Protein AF-A0A3Q3BZE3-F1 (afdb_monomer_lite)

Secondary structure (DSSP, 8-state):
---SHHHHHHHHTSS---HHHHHHHHHGGG---HHHHHHHHHHHHHHHHHHH-TTTGGG-SS--------S---S---SEEEEEEE-SSEEEEEEEEGGGTEEEEEEEE--HHHHTS-HHHHHHHHHHHHHHHHHHTT-PSP-EEPP---TTS--

InterPro domains:
  IPR001312 Hexokinase [PS51748] (17-155)
  IPR001312 Hexokinase [PTHR19443] (17-140)
  IPR022672 Hexokinase, N-terminal [PF00349] (23-140)
  IPR043129 ATPase, nucleotide binding domain [SSF53067] (18-146)

Structure (mmCIF, N/CA/C/O backbone):
data_AF-A0A3Q3BZE3-F1
#
_entry.id   AF-A0A3Q3BZE3-F1
#
loop_
_atom_site.group_PDB
_atom_site.id
_atom_site.type_symbol
_atom_site.label_atom_id
_atom_site.label_alt_id
_atom_site.label_comp_id
_atom_site.label_asym_id
_atom_site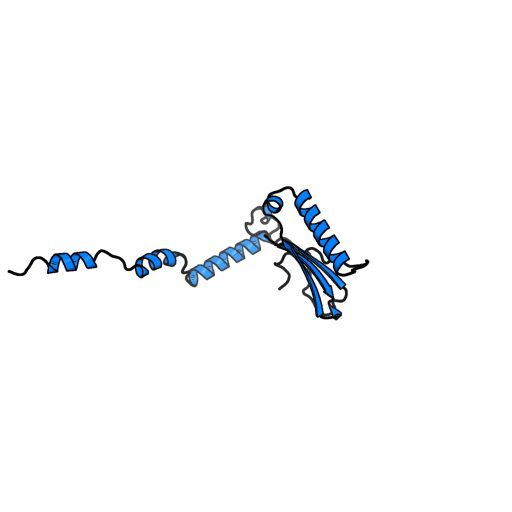.label_entity_id
_atom_site.label_seq_id
_atom_site.pdbx_PDB_ins_code
_atom_site.Cartn_x
_atom_site.Cartn_y
_atom_site.Cartn_z
_atom_site.occupancy
_atom_site.B_iso_or_equiv
_atom_site.auth_seq_id
_atom_site.auth_comp_id
_atom_site.auth_asym_id
_atom_site.auth_atom_id
_atom_site.pdbx_PDB_model_num
ATOM 1 N N . GLY A 1 1 ? -38.712 57.102 36.723 1.00 43.59 1 GLY A N 1
ATOM 2 C CA . GLY A 1 1 ? -37.739 56.836 35.651 1.00 43.59 1 GLY A CA 1
ATOM 3 C C . GLY A 1 1 ? -36.831 55.704 36.077 1.00 43.59 1 GLY A C 1
ATOM 4 O O . GLY A 1 1 ? -36.423 55.704 37.227 1.00 43.59 1 GLY A O 1
ATOM 5 N N . GLY A 1 2 ? -36.532 54.766 35.173 1.00 52.00 2 GLY A N 1
ATOM 6 C CA . GLY A 1 2 ? -35.261 54.037 35.237 1.00 52.00 2 GLY A CA 1
ATOM 7 C C . GLY A 1 2 ? -35.247 52.527 35.484 1.00 52.00 2 GLY A C 1
ATOM 8 O O . GLY A 1 2 ? -34.184 52.057 35.846 1.00 52.00 2 GLY A O 1
ATOM 9 N N . LEU A 1 3 ? -36.317 51.740 35.296 1.00 52.69 3 LEU A N 1
ATOM 10 C CA . LEU A 1 3 ? -36.211 50.266 35.386 1.00 52.69 3 LEU A CA 1
ATOM 11 C C . LEU A 1 3 ? -37.168 49.534 34.416 1.00 52.69 3 LEU A C 1
ATOM 13 O O . LEU A 1 3 ? -38.226 49.072 34.831 1.00 52.69 3 LEU A O 1
ATOM 17 N N . PRO A 1 4 ? -36.839 49.447 33.111 1.00 53.69 4 PRO A N 1
ATOM 18 C CA . PRO A 1 4 ? -37.131 48.198 32.387 1.00 53.69 4 PRO A CA 1
ATOM 19 C C . PRO A 1 4 ? -36.027 47.739 31.413 1.00 53.69 4 PRO A C 1
ATOM 21 O O . PRO A 1 4 ? -36.125 46.659 30.841 1.00 53.69 4 PRO A O 1
ATOM 24 N N . LEU A 1 5 ? -34.956 48.516 31.215 1.00 52.25 5 LEU A N 1
ATOM 25 C CA . LEU A 1 5 ? -33.934 48.201 30.202 1.00 52.25 5 LEU A CA 1
ATOM 26 C C . LEU A 1 5 ? -32.880 47.185 30.682 1.00 52.25 5 LEU A C 1
ATOM 28 O O . LEU A 1 5 ? -32.358 46.417 29.876 1.00 52.25 5 LEU A O 1
ATOM 32 N N . LEU A 1 6 ? -32.608 47.114 31.991 1.00 48.62 6 LEU A N 1
ATOM 33 C CA . LEU A 1 6 ? -31.611 46.189 32.554 1.00 48.62 6 LEU A CA 1
ATOM 34 C C . LEU A 1 6 ? -32.090 44.725 32.604 1.00 48.62 6 LEU A C 1
ATOM 36 O O . LEU A 1 6 ? -31.270 43.816 32.468 1.00 48.62 6 LEU A O 1
ATOM 40 N N . SER A 1 7 ? -33.398 44.465 32.727 1.00 50.66 7 SER A N 1
ATOM 41 C CA . SER A 1 7 ? -33.928 43.090 32.701 1.00 50.66 7 SER A CA 1
ATOM 42 C C . SER A 1 7 ? -33.905 42.488 31.290 1.00 50.66 7 SER A C 1
ATOM 44 O O . SER A 1 7 ? -33.588 41.310 31.131 1.00 50.66 7 SER A O 1
ATOM 46 N N . ILE A 1 8 ? -34.140 43.305 30.256 1.00 52.84 8 ILE A N 1
ATOM 47 C CA . ILE A 1 8 ? -34.085 42.887 28.846 1.00 52.84 8 ILE A CA 1
ATOM 48 C C . ILE A 1 8 ? -32.637 42.596 28.416 1.00 52.84 8 ILE A C 1
ATOM 50 O O . ILE A 1 8 ? -32.386 41.620 27.706 1.00 52.84 8 ILE A O 1
ATOM 54 N N . LEU A 1 9 ? -31.664 43.387 28.887 1.00 47.59 9 LEU A N 1
ATOM 55 C CA . LEU A 1 9 ? -30.243 43.163 28.590 1.00 47.59 9 LEU A CA 1
ATOM 56 C C . LEU A 1 9 ? -29.700 41.894 29.278 1.00 47.59 9 LEU A C 1
ATOM 58 O O . LEU A 1 9 ? -28.924 41.150 28.681 1.00 47.59 9 LEU A O 1
ATOM 62 N N . SER A 1 10 ? -30.170 41.594 30.496 1.00 46.06 10 SER A N 1
ATOM 63 C CA . SER A 1 10 ? -29.804 40.369 31.224 1.00 46.06 10 SER A CA 1
ATOM 64 C C . SER A 1 10 ? -30.431 39.094 30.635 1.00 46.06 10 SER A C 1
ATOM 66 O O . SER A 1 10 ? -29.881 38.008 30.821 1.00 46.06 10 SER A O 1
ATOM 68 N N . LEU A 1 11 ? -31.550 39.200 29.904 1.00 46.75 11 LEU A N 1
ATOM 69 C CA . LEU A 1 11 ? -32.125 38.076 29.151 1.00 46.75 11 LEU A CA 1
ATOM 70 C C . LEU A 1 11 ? -31.442 37.856 27.792 1.00 46.75 11 LEU A C 1
ATOM 72 O O . LEU A 1 11 ? -31.333 36.713 27.353 1.00 46.75 11 LEU A O 1
ATOM 76 N N . ARG A 1 12 ? -30.937 38.911 27.136 1.00 47.12 12 ARG A N 1
ATOM 77 C CA . ARG A 1 12 ? -30.260 38.793 25.828 1.00 47.12 12 ARG A CA 1
ATOM 78 C C . ARG A 1 12 ? -28.893 38.109 25.884 1.00 47.12 12 ARG A C 1
ATOM 80 O O . ARG A 1 12 ? -28.491 37.519 24.890 1.00 47.12 12 ARG A O 1
ATOM 87 N N . LEU A 1 13 ? -28.211 38.131 27.030 1.00 49.59 13 LEU A N 1
ATOM 88 C CA . LEU A 1 13 ? -26.906 37.474 27.212 1.00 49.59 13 LEU A CA 1
ATOM 89 C C . LEU A 1 13 ? -27.001 36.028 27.730 1.00 49.59 13 LEU A C 1
ATOM 91 O O . LEU A 1 13 ? -25.990 35.336 27.783 1.00 49.59 13 LEU A O 1
ATOM 95 N N . ARG A 1 14 ? -28.197 35.545 28.101 1.00 50.97 14 ARG A N 1
ATOM 96 C CA . ARG A 1 14 ? -28.408 34.161 28.578 1.00 50.97 14 ARG A CA 1
ATOM 97 C C . ARG A 1 14 ? -28.757 33.164 27.469 1.00 50.97 14 ARG A C 1
ATOM 99 O O . ARG A 1 14 ? -28.878 31.979 27.751 1.00 50.97 14 ARG A O 1
ATOM 106 N N . GLY A 1 15 ? -28.940 33.636 26.234 1.00 55.34 15 GLY A N 1
ATOM 107 C CA . GLY A 1 15 ? -29.443 32.826 25.117 1.00 55.34 15 GLY A CA 1
ATOM 108 C C . GLY A 1 15 ? -28.444 32.517 24.002 1.00 55.34 15 GLY A C 1
ATOM 109 O O . GLY A 1 15 ? -28.764 31.718 23.129 1.00 55.34 15 GLY A O 1
ATOM 110 N N . THR A 1 16 ? -27.251 33.114 23.995 1.00 56.91 16 THR A N 1
ATOM 111 C CA . THR A 1 16 ? -26.252 32.853 22.951 1.00 56.91 16 THR A CA 1
ATOM 112 C C . THR A 1 16 ? -25.138 31.999 23.531 1.00 56.91 16 THR A C 1
ATOM 114 O O . THR A 1 16 ? -24.247 32.511 24.208 1.00 56.91 16 THR A O 1
ATOM 117 N N . THR A 1 17 ? -25.198 30.690 23.279 1.00 62.06 17 THR A N 1
ATOM 118 C CA . THR A 1 17 ? -24.019 29.824 23.397 1.00 62.06 17 THR A CA 1
ATOM 119 C C . THR A 1 17 ? -22.885 30.483 22.624 1.00 62.06 17 THR A C 1
ATOM 121 O O . THR A 1 17 ? -23.070 30.911 21.482 1.00 62.06 17 THR A O 1
ATOM 124 N N . SER A 1 18 ? -21.724 30.649 23.261 1.00 76.44 18 SER A N 1
ATOM 125 C CA . SER A 1 18 ? -20.588 31.228 22.549 1.00 76.44 18 SER A CA 1
ATOM 126 C C . SER A 1 18 ? -20.252 30.321 21.355 1.00 76.44 18 SER A C 1
ATOM 128 O O . SER A 1 18 ? -20.421 29.101 21.460 1.00 76.44 18 SER A O 1
ATOM 130 N N . PRO A 1 19 ? -19.770 30.859 20.220 1.00 74.06 19 PRO A N 1
ATOM 131 C CA . PRO A 1 19 ? -19.380 30.035 19.073 1.00 74.06 19 PRO A CA 1
ATOM 132 C C . PRO A 1 19 ? -18.449 28.878 19.469 1.00 74.06 19 PRO A C 1
ATOM 134 O O . PRO A 1 19 ? -18.577 27.767 18.968 1.00 74.06 19 PRO A O 1
ATOM 137 N N . HIS A 1 20 ? -17.590 29.113 20.463 1.00 78.00 20 HIS A N 1
ATOM 138 C CA . HIS A 1 20 ? -16.717 28.108 21.058 1.00 78.00 20 HIS A CA 1
ATOM 139 C C . HIS A 1 20 ? -17.481 26.969 21.760 1.00 78.00 20 HIS A C 1
ATOM 141 O O . HIS A 1 20 ? -17.158 25.802 21.568 1.00 78.00 20 HIS A O 1
ATOM 147 N N . GLN A 1 21 ? -18.515 27.272 22.552 1.00 78.38 21 GLN A N 1
ATOM 148 C CA . GLN A 1 21 ? -19.348 26.251 23.209 1.00 78.38 21 GLN A CA 1
ATOM 149 C C . GLN A 1 21 ? -20.180 25.444 22.205 1.00 78.38 21 GLN A C 1
ATOM 151 O O . GLN A 1 21 ? -20.414 24.253 22.410 1.00 78.38 21 GLN A O 1
ATOM 156 N N . ALA A 1 22 ? -20.626 26.082 21.120 1.00 86.50 22 ALA A N 1
ATOM 157 C CA . ALA A 1 22 ? -21.348 25.401 20.053 1.00 86.50 22 ALA A CA 1
ATOM 158 C C . ALA A 1 22 ? -20.447 24.399 19.314 1.00 86.50 22 ALA A C 1
ATOM 160 O O . ALA A 1 22 ? -20.872 23.269 19.086 1.00 86.50 22 ALA A O 1
ATOM 161 N N . VAL A 1 23 ? -19.206 24.782 18.993 1.00 92.44 23 VAL A N 1
ATOM 162 C CA . VAL A 1 23 ? -18.218 23.899 18.349 1.00 92.44 23 VAL A CA 1
ATOM 163 C C . VAL A 1 23 ? -17.805 22.752 19.271 1.00 92.44 23 VAL A C 1
ATOM 165 O O . VAL A 1 23 ? -17.793 21.607 18.829 1.00 92.44 23 VAL A O 1
ATOM 168 N N . GLU A 1 24 ? -17.556 23.024 20.556 1.00 90.88 24 GLU A N 1
ATOM 169 C CA . GLU A 1 24 ? -17.154 21.998 21.528 1.00 90.88 24 GLU A CA 1
ATOM 170 C C . GLU A 1 24 ? -18.156 20.839 21.570 1.00 90.88 24 GLU A C 1
ATOM 172 O O . GLU A 1 24 ? -17.771 19.676 21.509 1.00 90.88 24 GLU A O 1
ATOM 177 N N . LYS A 1 25 ? -19.461 21.137 21.550 1.00 92.06 25 LYS A N 1
ATOM 178 C CA . LYS A 1 25 ? -20.513 20.112 21.512 1.00 92.06 25 LYS A CA 1
ATOM 179 C C . LYS A 1 25 ? -20.385 19.158 20.315 1.00 92.06 25 LYS A C 1
ATOM 181 O O . LYS A 1 25 ? -20.711 17.981 20.454 1.00 92.06 25 LYS A O 1
ATOM 186 N N . TYR A 1 26 ? -19.939 19.646 19.157 1.00 94.31 26 TYR A N 1
ATOM 187 C CA . TYR A 1 26 ? -19.724 18.814 17.969 1.00 94.31 26 TYR A CA 1
ATOM 188 C C . TYR A 1 26 ? -18.404 18.041 18.013 1.00 94.31 26 TYR A C 1
ATOM 190 O O . TYR A 1 26 ? -18.317 16.979 17.402 1.00 94.31 26 TYR A O 1
ATOM 198 N N . LEU A 1 27 ? -17.396 18.545 18.730 1.00 95.31 27 LEU A N 1
ATOM 199 C CA . LEU A 1 27 ? -16.094 17.890 18.875 1.00 95.31 27 LEU A CA 1
ATOM 200 C C . LEU A 1 27 ? -16.080 16.829 19.978 1.00 95.31 27 LEU A C 1
ATOM 202 O O . LEU A 1 27 ? -15.328 15.864 19.871 1.00 95.31 27 LEU A O 1
ATOM 206 N N . GLN A 1 28 ? -16.925 16.969 21.002 1.00 93.56 28 GLN A N 1
ATOM 207 C CA . GLN A 1 28 ? -17.005 16.042 22.135 1.00 93.56 28 GLN A CA 1
ATOM 208 C C . GLN A 1 28 ? -17.088 14.554 21.724 1.00 93.56 28 GLN A C 1
ATOM 210 O O . GLN A 1 28 ? -16.315 13.766 22.260 1.00 93.56 28 GLN A O 1
ATOM 215 N N . PRO A 1 29 ? -17.904 14.129 20.734 1.00 94.38 29 PRO A N 1
ATOM 216 C CA . PRO A 1 29 ? -17.939 12.727 20.294 1.00 94.38 29 PRO A CA 1
ATOM 217 C C . PRO A 1 29 ? -16.634 12.198 19.671 1.00 94.38 29 PRO A C 1
ATOM 219 O O . PRO A 1 29 ? -16.464 10.986 19.568 1.00 94.38 29 PRO A O 1
ATOM 222 N N . PHE A 1 30 ? -15.732 13.082 19.236 1.00 95.19 30 PHE A N 1
ATOM 223 C CA . PHE A 1 30 ? -14.425 12.727 18.673 1.00 95.19 30 PHE A CA 1
ATOM 224 C C . PHE A 1 30 ? -13.321 12.674 19.739 1.00 95.19 30 PHE A C 1
ATOM 226 O O . PHE A 1 30 ? -12.217 12.212 19.452 1.00 95.19 30 PHE A O 1
ATOM 233 N N . GLN A 1 31 ? -13.602 13.121 20.968 1.00 94.75 31 GLN A N 1
ATOM 234 C CA . GLN A 1 31 ? -12.683 12.991 22.095 1.00 94.75 31 GLN A CA 1
ATOM 235 C C . GLN A 1 31 ? -12.782 11.569 22.654 1.00 94.75 31 GLN A C 1
ATOM 237 O O . GLN A 1 31 ? -13.701 11.222 23.394 1.00 94.75 31 GLN A O 1
ATOM 242 N N . LEU A 1 32 ? -11.830 10.720 22.270 1.00 96.19 32 LEU A N 1
ATOM 243 C CA . LEU A 1 32 ? -11.773 9.337 22.733 1.00 96.19 32 LEU A CA 1
ATOM 244 C C . LEU A 1 32 ? -11.056 9.261 24.081 1.00 96.19 32 LEU A C 1
ATOM 246 O O . LEU A 1 32 ? -9.909 9.690 24.210 1.00 96.19 32 LEU A O 1
ATOM 250 N N . SER A 1 33 ? -11.719 8.673 25.076 1.00 97.19 33 SER A N 1
ATOM 251 C CA . SER A 1 33 ? -11.086 8.390 26.364 1.00 97.19 33 SER A CA 1
ATOM 252 C C . SER A 1 33 ? -10.077 7.233 26.244 1.00 97.19 33 SER A C 1
ATOM 254 O O . SER A 1 33 ? -10.214 6.389 25.346 1.00 97.19 33 SER A O 1
ATOM 256 N N . PRO A 1 34 ? -9.094 7.124 27.156 1.00 98.00 34 PRO A N 1
ATOM 257 C CA . PRO A 1 34 ? -8.177 5.985 27.197 1.00 98.00 34 PRO A CA 1
ATOM 258 C C . PRO A 1 34 ? -8.892 4.626 27.250 1.00 98.00 34 PRO A C 1
ATOM 260 O O . PRO A 1 34 ? -8.476 3.681 26.582 1.00 98.00 34 PRO A O 1
ATOM 263 N N . GLU A 1 35 ? -10.004 4.531 27.979 1.00 98.25 35 GLU A N 1
ATOM 264 C CA . GLU A 1 35 ? -10.817 3.313 28.094 1.00 98.25 35 GLU A CA 1
ATOM 265 C C . GLU A 1 35 ? -11.459 2.955 26.751 1.00 98.25 35 GLU A C 1
ATOM 267 O O . GLU A 1 35 ? -11.483 1.791 26.348 1.00 98.25 35 GLU A O 1
ATOM 272 N N . THR A 1 36 ? -11.927 3.966 26.014 1.00 97.75 36 THR A N 1
ATOM 273 C CA . THR A 1 36 ? -12.482 3.781 24.669 1.00 97.75 36 THR A CA 1
ATOM 274 C C . THR A 1 36 ? -11.410 3.275 23.704 1.00 97.75 36 THR A C 1
ATOM 276 O O . THR A 1 36 ? -11.663 2.351 22.932 1.00 97.75 36 THR A O 1
ATOM 279 N N . LEU A 1 37 ? -10.191 3.821 23.769 1.00 98.25 37 LEU A N 1
ATOM 280 C CA . LEU A 1 37 ? -9.064 3.367 22.947 1.00 98.25 37 LEU A CA 1
ATOM 281 C C . LEU A 1 37 ? -8.661 1.920 23.268 1.00 98.25 37 LEU A C 1
ATOM 283 O O . LEU A 1 37 ? -8.395 1.138 22.352 1.00 98.25 37 LEU A O 1
ATOM 287 N N . GLN A 1 38 ? -8.658 1.536 24.547 1.00 98.50 38 GLN A N 1
ATOM 288 C CA . GLN A 1 38 ? -8.400 0.155 24.964 1.00 98.50 38 GLN A CA 1
ATOM 289 C C . GLN A 1 38 ? -9.464 -0.810 24.431 1.00 98.50 38 GLN A C 1
ATOM 291 O O . GLN A 1 38 ? -9.119 -1.870 23.905 1.00 98.50 38 GLN A O 1
ATOM 296 N N . GLU A 1 39 ? -10.740 -0.431 24.496 1.00 98.38 39 GLU A N 1
ATOM 297 C CA . GLU A 1 39 ? -11.841 -1.229 23.951 1.00 98.38 39 GLU A CA 1
ATOM 298 C C . GLU A 1 39 ? -11.728 -1.385 22.426 1.00 98.38 39 GLU A C 1
ATOM 300 O O . GLU A 1 39 ? -11.881 -2.487 21.894 1.00 98.38 39 GLU A O 1
ATOM 305 N N . VAL A 1 40 ? -11.399 -0.309 21.703 1.00 98.12 40 VAL A N 1
ATOM 306 C CA . VAL A 1 40 ? -11.154 -0.361 20.252 1.00 98.12 40 VAL A CA 1
ATOM 307 C C . VAL A 1 40 ? -9.983 -1.293 19.929 1.00 98.12 40 VAL A C 1
ATOM 309 O O . VAL A 1 40 ? -10.104 -2.141 19.043 1.00 98.12 40 VAL A O 1
ATOM 312 N N . SER A 1 41 ? -8.881 -1.204 20.678 1.00 98.44 41 SER A N 1
ATOM 313 C CA . SER A 1 41 ? -7.720 -2.089 20.524 1.00 98.44 41 SER A CA 1
ATOM 314 C C . SER A 1 41 ? -8.078 -3.560 20.768 1.00 98.44 41 SER A C 1
ATOM 316 O O . SER A 1 41 ? -7.731 -4.434 19.968 1.00 98.44 41 SER A O 1
ATOM 318 N N . ALA A 1 42 ? -8.852 -3.851 21.819 1.00 98.44 42 ALA A N 1
ATOM 319 C CA . ALA A 1 42 ? -9.312 -5.202 22.127 1.00 98.44 42 ALA A CA 1
ATOM 320 C C . ALA A 1 42 ? -10.208 -5.778 21.016 1.00 98.44 42 ALA A C 1
ATOM 322 O O . ALA A 1 42 ? -10.042 -6.938 20.618 1.00 98.44 42 ALA A O 1
ATOM 323 N N . ARG A 1 43 ? -11.122 -4.965 20.465 1.00 98.25 43 ARG A N 1
ATOM 324 C CA . ARG A 1 43 ? -11.965 -5.343 19.318 1.00 98.25 43 ARG A CA 1
ATOM 325 C C . ARG A 1 43 ? -11.138 -5.611 18.068 1.00 98.25 43 ARG A C 1
ATOM 327 O O . ARG A 1 43 ? -11.329 -6.649 17.437 1.00 98.25 43 ARG A O 1
ATOM 334 N N . LEU A 1 44 ? -10.187 -4.734 17.747 1.00 98.25 44 LEU A N 1
ATOM 335 C CA . LEU A 1 44 ? -9.297 -4.928 16.606 1.00 98.25 44 LEU A CA 1
ATOM 336 C C . LEU A 1 44 ? -8.494 -6.222 16.763 1.00 98.25 44 LEU A C 1
ATOM 338 O O . LEU A 1 44 ? -8.499 -7.055 15.862 1.00 98.25 44 LEU A O 1
ATOM 342 N N . ARG A 1 45 ? -7.889 -6.460 17.934 1.00 98.12 45 ARG A N 1
ATOM 343 C CA . ARG A 1 45 ? -7.155 -7.700 18.230 1.00 98.12 45 ARG A CA 1
ATOM 344 C C . ARG A 1 45 ? -8.018 -8.943 18.026 1.00 98.12 45 ARG A C 1
ATOM 346 O O . ARG A 1 45 ? -7.563 -9.912 17.417 1.00 98.12 45 ARG A O 1
ATOM 353 N N . LYS A 1 46 ? -9.261 -8.927 18.515 1.00 97.94 46 LYS A N 1
ATOM 354 C CA . LYS A 1 46 ? -10.217 -10.019 18.296 1.00 97.94 46 LYS A CA 1
ATOM 355 C C . LYS A 1 46 ? -10.428 -10.268 16.801 1.00 97.94 46 LYS A C 1
ATOM 357 O O . LYS A 1 46 ? -10.474 -11.421 16.381 1.00 97.94 46 LYS A O 1
ATOM 362 N N . ASP A 1 47 ? -10.505 -9.216 15.997 1.00 97.94 47 ASP A N 1
ATOM 363 C CA . ASP A 1 47 ? -10.785 -9.312 14.564 1.00 97.94 47 ASP A CA 1
ATOM 364 C C . ASP A 1 47 ? -9.583 -9.764 13.746 1.00 97.94 47 ASP A C 1
ATOM 366 O O . ASP A 1 47 ? -9.762 -10.563 12.827 1.00 97.94 47 ASP A O 1
ATOM 370 N N . LEU A 1 48 ? -8.370 -9.381 14.150 1.00 98.25 48 LEU A N 1
ATOM 371 C CA . LEU A 1 48 ? -7.125 -9.937 13.615 1.00 98.25 48 LEU A CA 1
ATOM 372 C C . LEU A 1 48 ? -7.074 -11.459 13.827 1.00 98.25 48 LEU A C 1
ATOM 374 O O . LEU A 1 48 ? -6.851 -12.216 12.883 1.00 98.25 48 LEU A O 1
ATOM 378 N N . LEU A 1 49 ? -7.365 -11.933 15.046 1.00 97.94 49 LEU A N 1
ATOM 379 C CA . LEU A 1 49 ? -7.399 -13.371 15.349 1.00 97.94 49 LEU A CA 1
ATOM 380 C C . LEU A 1 49 ? -8.486 -14.103 14.548 1.00 97.94 49 LEU A C 1
ATOM 382 O O . LEU A 1 49 ? -8.246 -15.194 14.030 1.00 97.94 49 LEU A O 1
ATOM 386 N N . ARG A 1 50 ? -9.672 -13.496 14.392 1.00 97.75 50 ARG A N 1
ATOM 387 C CA . ARG A 1 50 ? -10.737 -14.040 13.531 1.00 97.75 50 ARG A CA 1
ATOM 388 C C . ARG A 1 50 ? -10.303 -14.111 12.064 1.00 97.75 50 ARG A C 1
ATOM 390 O O . ARG A 1 50 ? -10.646 -15.091 11.402 1.00 97.75 50 ARG A O 1
ATOM 397 N N . GLY A 1 51 ? -9.567 -13.113 11.576 1.00 97.81 51 GLY A N 1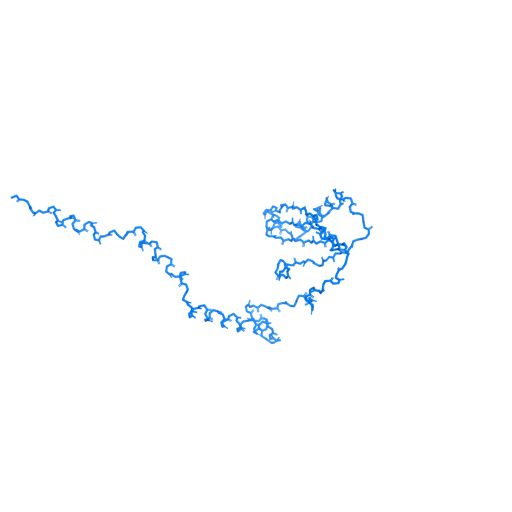
ATOM 398 C CA . GLY A 1 51 ? -9.017 -13.065 10.221 1.00 97.81 51 GLY A CA 1
ATOM 399 C C . GLY A 1 51 ? -8.009 -14.176 9.940 1.00 97.81 51 GLY A C 1
ATOM 400 O O . GLY A 1 51 ? -8.044 -14.767 8.866 1.00 97.81 51 GLY A O 1
ATOM 401 N N . LEU A 1 52 ? -7.176 -14.528 10.922 1.00 97.50 52 LEU A N 1
ATOM 402 C CA . LEU A 1 52 ? -6.209 -15.631 10.814 1.00 97.50 52 LEU A CA 1
ATOM 403 C C . LEU A 1 52 ? -6.851 -17.026 10.933 1.00 97.50 52 LEU A C 1
ATOM 405 O O . LEU A 1 52 ? -6.273 -18.022 10.500 1.00 97.50 52 LEU A O 1
ATOM 409 N N . GLY A 1 53 ? -8.036 -17.133 11.539 1.00 97.12 53 GLY A N 1
ATOM 410 C CA . GLY A 1 53 ? -8.685 -18.420 11.782 1.00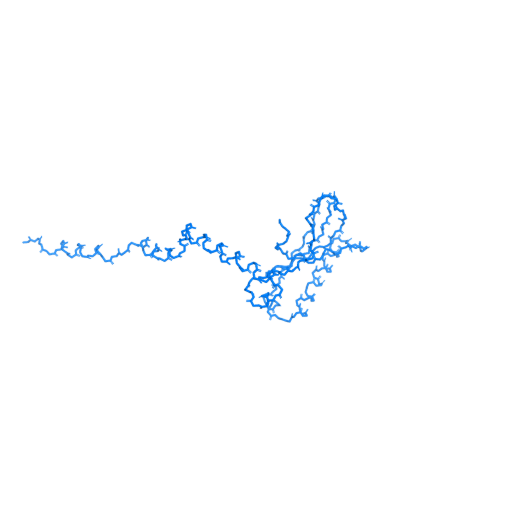 97.12 53 GLY A CA 1
ATOM 411 C C . GLY A 1 53 ? -9.214 -19.084 10.505 1.00 97.12 53 GLY A C 1
ATOM 412 O O . GLY A 1 53 ? -10.078 -18.539 9.820 1.00 97.12 53 GLY A O 1
ATOM 413 N N . LYS A 1 54 ? -8.784 -20.327 10.242 1.00 95.44 54 LYS A N 1
ATOM 414 C CA . LYS A 1 54 ? -9.147 -21.131 9.052 1.00 95.44 54 LYS A CA 1
ATOM 415 C C . LYS A 1 54 ? -10.650 -21.158 8.741 1.00 95.44 54 LYS A C 1
ATOM 417 O O . LYS A 1 54 ? -11.045 -21.071 7.584 1.00 95.44 54 LYS A O 1
ATOM 422 N N . HIS A 1 55 ? -11.492 -21.277 9.769 1.00 95.69 55 HIS A N 1
ATOM 423 C CA . HIS A 1 55 ? -12.950 -21.362 9.615 1.00 95.69 55 HIS A CA 1
ATOM 424 C C . HIS A 1 55 ? -13.670 -20.016 9.791 1.00 95.69 55 HIS A C 1
ATOM 426 O O . HIS A 1 55 ? -14.802 -19.871 9.339 1.00 95.69 55 HIS A O 1
ATOM 432 N N . SER A 1 56 ? -13.038 -19.018 10.416 1.00 96.12 56 SER A N 1
ATOM 433 C CA . SER A 1 56 ? -13.632 -17.699 10.687 1.00 96.12 56 SER A CA 1
ATOM 434 C C . SER A 1 56 ? -13.285 -16.637 9.641 1.00 96.12 56 SER A C 1
ATOM 436 O O . SER A 1 56 ? -14.044 -15.681 9.489 1.00 96.12 56 SER A O 1
ATOM 438 N N . HIS A 1 57 ? -12.200 -16.821 8.883 1.00 94.81 57 HIS A N 1
ATOM 439 C CA . HIS A 1 57 ? -11.647 -15.857 7.923 1.00 94.81 57 HIS A CA 1
ATOM 440 C C . HIS A 1 57 ? -12.687 -15.266 6.951 1.00 94.81 57 HIS A C 1
ATOM 442 O O . HIS A 1 57 ? -12.795 -14.048 6.782 1.00 94.81 57 HIS A O 1
ATOM 448 N N . HIS A 1 58 ? -13.526 -16.112 6.345 1.00 94.19 58 HIS A N 1
ATOM 449 C CA . HIS A 1 58 ? -14.530 -15.675 5.366 1.00 94.19 58 HIS A CA 1
ATOM 450 C C . HIS A 1 58 ? -15.547 -14.668 5.944 1.00 94.19 58 HIS A C 1
ATOM 452 O O . HIS A 1 58 ? -15.991 -13.772 5.229 1.00 94.19 58 HIS A O 1
ATOM 458 N N . LYS A 1 59 ? -15.842 -14.744 7.250 1.00 95.06 59 LYS A N 1
ATOM 459 C CA . LYS A 1 59 ? -16.752 -13.840 7.982 1.00 95.06 59 LYS A CA 1
ATOM 460 C C . LYS A 1 59 ? -16.035 -12.743 8.775 1.00 95.06 59 LYS A C 1
ATOM 462 O O . LYS A 1 59 ? -16.699 -11.874 9.331 1.00 95.06 59 LYS A O 1
ATOM 467 N N . ALA A 1 60 ? -14.706 -12.779 8.867 1.00 96.12 60 ALA A N 1
ATOM 468 C CA . ALA A 1 60 ? -13.951 -11.769 9.598 1.00 96.12 60 ALA A CA 1
ATOM 469 C C . ALA A 1 60 ? -14.004 -10.416 8.860 1.00 96.12 60 ALA A C 1
ATOM 471 O O . ALA A 1 60 ? -13.851 -10.406 7.634 1.00 96.12 60 ALA A O 1
ATOM 472 N N . PRO A 1 61 ? -14.211 -9.290 9.565 1.00 95.56 61 PRO A N 1
ATOM 473 C CA . PRO A 1 61 ? -14.162 -7.962 8.950 1.00 95.56 61 PRO A CA 1
ATOM 474 C C . PRO A 1 61 ? -12.727 -7.565 8.574 1.00 95.56 61 PRO A C 1
ATOM 476 O O . PRO A 1 61 ? -12.522 -6.911 7.558 1.00 95.56 61 PRO A O 1
ATOM 479 N N . VAL A 1 62 ? -11.730 -8.028 9.339 1.00 96.88 62 VAL A N 1
ATOM 480 C CA . VAL A 1 62 ? -10.303 -7.877 9.030 1.00 96.88 62 VAL A CA 1
ATOM 481 C C . VAL A 1 62 ? -9.780 -9.195 8.466 1.00 96.88 62 VAL A C 1
ATOM 483 O O . VAL A 1 62 ? -9.860 -10.229 9.128 1.00 96.88 62 VAL A O 1
ATOM 486 N N . LYS A 1 63 ? -9.295 -9.185 7.219 1.00 93.38 63 LYS A N 1
ATOM 487 C CA . LYS A 1 63 ? -9.024 -10.420 6.466 1.00 93.38 63 LYS A CA 1
ATOM 488 C C . LYS A 1 63 ? -7.673 -11.066 6.744 1.00 93.38 63 LYS A C 1
ATOM 490 O O . LYS A 1 63 ? -7.588 -12.272 6.601 1.00 93.38 63 LYS A O 1
ATOM 495 N N . MET A 1 64 ? -6.647 -10.333 7.170 1.00 96.62 64 MET A N 1
ATOM 496 C CA . MET A 1 64 ? -5.310 -10.914 7.399 1.00 96.62 64 MET A CA 1
ATOM 497 C C . MET A 1 64 ? -4.805 -11.730 6.193 1.00 96.62 64 MET A C 1
ATOM 499 O O . MET A 1 64 ? -4.483 -12.911 6.310 1.00 96.62 64 MET A O 1
ATOM 503 N N . LEU A 1 65 ? -4.806 -11.110 5.007 1.00 94.19 65 LEU A N 1
ATOM 504 C CA . LEU A 1 65 ? -4.383 -11.761 3.765 1.00 94.19 65 LEU A CA 1
ATOM 505 C C . LEU A 1 65 ? -2.869 -12.059 3.801 1.00 94.19 65 LEU A C 1
ATOM 507 O O . LEU A 1 65 ? -2.097 -11.152 4.113 1.00 94.19 65 LEU A O 1
ATOM 511 N N . PRO A 1 66 ? -2.422 -13.288 3.475 1.00 91.88 66 PRO A N 1
ATOM 512 C CA . PRO A 1 66 ? -0.998 -13.603 3.396 1.00 91.88 66 PRO A CA 1
ATOM 513 C C . PRO A 1 66 ? -0.299 -12.798 2.297 1.00 91.88 66 PRO A C 1
ATOM 515 O O . PRO A 1 66 ? -0.720 -12.823 1.142 1.00 91.88 66 PRO A O 1
ATOM 518 N N . THR A 1 67 ? 0.799 -12.132 2.648 1.00 90.06 67 THR A N 1
ATOM 519 C CA . THR A 1 67 ? 1.622 -11.342 1.713 1.00 90.06 67 THR A CA 1
ATOM 520 C C . THR A 1 67 ? 2.665 -12.187 0.981 1.00 90.06 67 THR A C 1
ATOM 522 O O . THR A 1 67 ? 3.258 -11.731 0.012 1.00 90.06 67 THR A O 1
ATOM 525 N N . PHE A 1 68 ? 2.908 -13.413 1.461 1.00 90.94 68 PHE A N 1
ATOM 526 C CA . PHE A 1 68 ? 3.989 -14.313 1.038 1.00 90.94 68 PHE A CA 1
ATOM 527 C C . PHE A 1 68 ? 5.418 -13.784 1.258 1.00 90.94 68 PHE A C 1
ATOM 529 O O . PHE A 1 68 ? 6.372 -14.504 0.963 1.00 90.94 68 PHE A O 1
ATOM 536 N N . VAL A 1 69 ? 5.575 -12.613 1.880 1.00 88.25 69 VAL A N 1
ATOM 537 C CA . VAL A 1 69 ? 6.846 -12.130 2.433 1.00 88.25 69 VAL A CA 1
ATOM 538 C C . VAL A 1 69 ? 7.085 -12.851 3.759 1.00 88.25 69 VAL A C 1
ATOM 540 O O . VAL A 1 69 ? 6.252 -12.795 4.663 1.00 88.25 69 VAL A O 1
ATOM 543 N N . ARG A 1 70 ? 8.186 -13.606 3.855 1.00 91.25 70 ARG A N 1
ATOM 544 C CA . ARG A 1 70 ? 8.455 -14.515 4.990 1.00 91.25 70 ARG A CA 1
ATOM 545 C C . ARG A 1 70 ? 9.530 -14.019 5.953 1.00 91.25 70 ARG A C 1
ATOM 547 O O . ARG A 1 70 ? 9.677 -14.603 7.022 1.00 91.25 70 ARG A O 1
ATOM 554 N N . ALA A 1 71 ? 10.268 -12.985 5.573 1.00 90.19 71 ALA A N 1
ATOM 555 C CA . ALA A 1 71 ? 11.307 -12.364 6.377 1.00 90.19 71 ALA A CA 1
ATOM 556 C C . ALA A 1 71 ? 11.362 -10.869 6.056 1.00 90.19 71 ALA A C 1
ATOM 558 O O . ALA A 1 71 ? 10.997 -10.458 4.953 1.00 90.19 71 ALA A O 1
ATOM 559 N N . THR A 1 72 ? 11.789 -10.080 7.035 1.00 89.62 72 THR A N 1
ATOM 560 C CA . THR A 1 72 ? 12.177 -8.682 6.831 1.00 89.62 72 THR A CA 1
ATOM 561 C C . THR A 1 72 ? 13.545 -8.619 6.151 1.00 89.62 72 THR A C 1
ATOM 563 O O . THR A 1 72 ? 14.287 -9.601 6.249 1.00 89.62 72 THR A O 1
ATOM 566 N N . PRO A 1 73 ? 13.896 -7.490 5.513 1.00 87.44 73 PRO A N 1
ATOM 567 C CA . PRO A 1 73 ? 15.216 -7.318 4.929 1.00 87.44 73 PRO A CA 1
ATOM 568 C C . PRO A 1 73 ? 16.343 -7.571 5.936 1.00 87.44 73 PRO A C 1
ATOM 570 O O . PRO A 1 73 ? 16.214 -7.202 7.109 1.00 87.44 73 PRO A O 1
ATOM 573 N N . ASP A 1 74 ? 17.426 -8.203 5.489 1.00 90.75 74 ASP A N 1
ATOM 574 C CA . ASP A 1 74 ? 18.600 -8.518 6.319 1.00 90.75 74 ASP A CA 1
ATOM 575 C C . ASP A 1 74 ? 19.868 -7.748 5.910 1.00 90.75 74 ASP A C 1
ATOM 577 O O . ASP A 1 74 ? 20.913 -7.886 6.551 1.00 90.75 74 ASP A O 1
ATOM 581 N N . GLY A 1 75 ? 19.769 -6.899 4.884 1.00 89.94 75 GLY A N 1
ATOM 582 C CA . GLY A 1 75 ? 20.862 -6.078 4.367 1.00 89.94 75 GLY A CA 1
ATOM 583 C C . GLY A 1 75 ? 21.762 -6.812 3.374 1.00 89.94 75 GLY A C 1
ATOM 584 O O . GLY A 1 75 ? 22.754 -6.242 2.915 1.00 89.94 75 GLY A O 1
ATOM 585 N N . THR A 1 76 ? 21.461 -8.070 3.043 1.00 91.62 76 THR A N 1
ATOM 586 C CA . THR A 1 76 ? 22.188 -8.830 2.017 1.00 91.62 76 THR A CA 1
ATOM 587 C C . THR A 1 76 ? 21.570 -8.699 0.625 1.00 91.62 76 THR A C 1
ATOM 589 O O . THR A 1 76 ? 22.108 -9.258 -0.336 1.00 91.62 76 THR A O 1
ATOM 592 N N . GLU A 1 77 ? 20.470 -7.951 0.492 1.00 89.12 77 GLU A N 1
ATOM 593 C CA . GLU A 1 77 ? 19.787 -7.698 -0.770 1.00 89.12 77 GLU A CA 1
ATOM 594 C C . GLU A 1 77 ? 20.680 -6.925 -1.740 1.00 89.12 77 GLU A C 1
ATOM 596 O O . GLU A 1 77 ? 21.375 -5.977 -1.378 1.00 89.12 77 GLU A O 1
ATOM 601 N N . LYS A 1 78 ? 20.653 -7.333 -3.009 1.00 89.19 78 LYS A N 1
ATOM 602 C CA . LYS A 1 78 ? 21.463 -6.740 -4.073 1.00 89.19 78 LYS A CA 1
ATOM 603 C C . LYS A 1 78 ? 20.700 -6.729 -5.379 1.00 89.19 78 LYS A C 1
ATOM 605 O O . LYS A 1 78 ? 19.833 -7.575 -5.602 1.00 89.19 78 LYS A O 1
ATOM 610 N N . GLY A 1 79 ? 21.094 -5.813 -6.252 1.00 88.31 79 GLY A N 1
ATOM 611 C CA . GLY A 1 79 ? 20.585 -5.719 -7.608 1.00 88.31 79 GLY A CA 1
ATOM 612 C C . GLY A 1 79 ? 19.762 -4.469 -7.896 1.00 88.31 79 GLY A C 1
ATOM 613 O O . GLY A 1 79 ? 19.483 -3.634 -7.029 1.00 88.31 79 GLY A O 1
ATOM 614 N N . ASP A 1 80 ? 19.400 -4.392 -9.171 1.00 89.00 80 ASP A N 1
ATOM 615 C CA . ASP A 1 80 ? 18.622 -3.327 -9.784 1.00 89.00 80 ASP A CA 1
ATOM 616 C C . ASP A 1 80 ? 17.192 -3.828 -10.016 1.00 89.00 80 ASP A C 1
ATOM 618 O O . ASP A 1 80 ? 16.961 -4.841 -10.690 1.00 89.00 80 ASP A O 1
ATOM 622 N N . PHE A 1 81 ? 16.224 -3.114 -9.452 1.00 89.06 81 PHE A N 1
ATOM 623 C CA . PHE A 1 81 ? 14.828 -3.522 -9.436 1.00 89.06 81 PHE A CA 1
ATOM 624 C C . PHE A 1 81 ? 13.916 -2.452 -10.010 1.00 89.06 81 PHE A C 1
ATOM 626 O O . PHE A 1 81 ? 14.106 -1.256 -9.787 1.00 89.06 81 PHE A O 1
ATOM 633 N N . LEU A 1 82 ? 12.864 -2.901 -10.690 1.00 91.38 82 LEU A N 1
ATOM 634 C CA . LEU A 1 82 ? 11.717 -2.058 -11.000 1.00 91.38 82 LEU A CA 1
ATOM 635 C C . LEU A 1 82 ? 10.635 -2.270 -9.945 1.00 91.38 82 LEU A C 1
ATOM 637 O O . LEU A 1 82 ? 10.266 -3.411 -9.653 1.00 91.38 82 LEU A O 1
ATOM 641 N N . ALA A 1 83 ? 10.115 -1.170 -9.407 1.00 90.88 83 ALA A N 1
ATOM 642 C CA . ALA A 1 83 ? 8.967 -1.170 -8.515 1.00 90.88 83 ALA A CA 1
ATOM 643 C C . ALA A 1 83 ? 7.845 -0.310 -9.098 1.00 90.88 83 ALA A C 1
ATOM 645 O O . ALA A 1 83 ? 8.071 0.762 -9.660 1.00 90.88 83 ALA A O 1
ATOM 646 N N . LEU A 1 84 ? 6.627 -0.823 -8.969 1.00 92.38 84 LEU A N 1
ATOM 647 C CA . LEU A 1 84 ? 5.404 -0.191 -9.435 1.00 92.38 84 LEU A CA 1
ATOM 648 C C . LEU A 1 84 ? 4.533 0.099 -8.222 1.00 92.38 84 LEU A C 1
ATOM 650 O O . LEU A 1 84 ? 4.228 -0.815 -7.455 1.00 92.38 84 LEU A O 1
ATOM 654 N N . ASP A 1 85 ? 4.124 1.351 -8.069 1.00 91.31 85 ASP A N 1
ATOM 655 C CA . ASP A 1 85 ? 3.284 1.779 -6.959 1.00 91.31 85 ASP A CA 1
ATOM 656 C C . ASP A 1 85 ? 2.051 2.506 -7.483 1.00 91.31 85 ASP A C 1
ATOM 658 O O . ASP A 1 85 ? 2.118 3.625 -7.994 1.00 91.31 85 ASP A O 1
ATOM 662 N N . LEU A 1 86 ? 0.918 1.823 -7.380 1.00 87.75 86 LEU A N 1
ATOM 663 C CA . LEU A 1 86 ? -0.377 2.333 -7.786 1.00 87.75 86 LEU A CA 1
ATOM 664 C C . LEU A 1 86 ? -1.104 2.876 -6.556 1.00 87.75 86 LEU A C 1
ATOM 666 O O . LEU A 1 86 ? -1.698 2.118 -5.788 1.00 87.75 86 LEU A O 1
ATOM 670 N N . GLY A 1 87 ? -1.061 4.195 -6.387 1.00 79.69 87 GLY A N 1
ATOM 671 C CA . GLY A 1 87 ? -1.890 4.902 -5.420 1.00 79.69 87 GLY A CA 1
ATOM 672 C C . GLY A 1 87 ? -3.287 5.201 -5.970 1.00 79.69 87 GLY A C 1
ATOM 673 O O . GLY A 1 87 ? -3.656 4.779 -7.062 1.00 79.69 87 GLY A O 1
ATOM 674 N N . GLY A 1 88 ? -4.065 5.981 -5.211 1.00 75.38 88 GLY A N 1
ATOM 675 C CA . GLY A 1 88 ? -5.373 6.464 -5.665 1.00 75.38 88 GLY A CA 1
ATOM 676 C C . GLY A 1 88 ? -5.250 7.346 -6.910 1.00 75.38 88 GLY A C 1
ATOM 677 O O . GLY A 1 88 ? -5.714 6.981 -7.975 1.00 75.38 88 GLY A O 1
ATOM 678 N N . THR A 1 89 ? -4.596 8.500 -6.793 1.00 81.56 89 THR A N 1
ATOM 679 C CA . THR A 1 89 ? -4.539 9.505 -7.879 1.00 81.56 89 THR A CA 1
ATOM 680 C C . THR A 1 89 ? -3.268 9.420 -8.727 1.00 81.56 89 THR A C 1
ATOM 682 O O . THR A 1 89 ? -3.217 9.951 -9.834 1.00 81.56 89 THR A O 1
ATOM 685 N N . ASN A 1 90 ? -2.224 8.774 -8.208 1.00 88.62 90 ASN A N 1
ATOM 686 C CA . ASN A 1 90 ? -0.908 8.740 -8.834 1.00 88.62 90 ASN A CA 1
ATOM 687 C C . ASN A 1 90 ? -0.407 7.307 -8.955 1.00 88.62 90 ASN A C 1
ATOM 689 O O . ASN A 1 90 ? -0.506 6.523 -8.011 1.00 88.62 90 ASN A O 1
ATOM 693 N N . PHE A 1 91 ? 0.206 7.021 -10.095 1.00 91.69 91 PHE A N 1
ATOM 694 C CA . PHE A 1 91 ? 1.013 5.842 -10.343 1.00 91.69 91 PHE A CA 1
ATOM 695 C C . PHE A 1 91 ? 2.489 6.233 -10.348 1.00 91.69 91 PHE A C 1
ATOM 697 O O . PHE A 1 91 ? 2.858 7.261 -10.912 1.00 91.69 91 PHE A O 1
ATOM 704 N N . ARG A 1 92 ? 3.343 5.435 -9.711 1.00 93.94 92 ARG A N 1
ATOM 705 C CA . ARG A 1 92 ? 4.789 5.649 -9.688 1.00 93.94 92 ARG A CA 1
ATOM 706 C C . ARG A 1 92 ? 5.505 4.453 -10.288 1.00 93.94 92 ARG A C 1
ATOM 708 O O . ARG A 1 92 ? 5.249 3.313 -9.902 1.00 93.94 92 ARG A O 1
ATOM 715 N N . VAL A 1 93 ? 6.439 4.741 -11.185 1.00 93.75 93 VAL A N 1
ATOM 716 C CA . VAL A 1 93 ? 7.432 3.780 -11.669 1.00 93.75 93 VAL A CA 1
ATOM 717 C C . VAL A 1 93 ? 8.762 4.141 -11.027 1.00 93.75 93 VAL A C 1
ATOM 719 O O . VAL A 1 93 ? 9.185 5.299 -11.085 1.00 93.75 93 VAL A O 1
ATOM 722 N N . LEU A 1 94 ? 9.396 3.166 -10.382 1.00 93.25 94 LEU A N 1
ATOM 723 C CA . LEU A 1 94 ? 10.664 3.339 -9.692 1.00 93.25 94 LEU A CA 1
ATOM 724 C C . LEU A 1 94 ? 11.705 2.375 -10.251 1.00 93.25 94 LEU A C 1
ATOM 726 O O . LEU A 1 94 ? 11.415 1.199 -10.460 1.00 93.25 94 LEU A O 1
ATOM 730 N N . HIS A 1 95 ? 12.930 2.863 -10.415 1.00 92.69 95 HIS A N 1
ATOM 731 C CA . HIS A 1 95 ? 14.122 2.036 -10.580 1.00 92.69 95 HIS A CA 1
ATOM 732 C C . HIS A 1 95 ? 14.985 2.185 -9.331 1.00 92.69 95 HIS A C 1
ATOM 734 O O . HIS A 1 95 ? 15.472 3.284 -9.059 1.00 92.69 95 HIS A O 1
ATOM 740 N N . VAL A 1 96 ? 15.138 1.098 -8.580 1.00 91.12 96 VAL A N 1
ATOM 741 C CA . VAL A 1 96 ? 15.834 1.049 -7.291 1.00 91.12 96 VAL A CA 1
ATOM 742 C C . VAL A 1 96 ? 17.110 0.239 -7.452 1.00 91.12 96 VAL A C 1
ATOM 744 O O . VAL A 1 96 ? 17.054 -0.923 -7.846 1.00 91.12 96 VAL A O 1
ATOM 747 N N . ARG A 1 97 ? 18.247 0.849 -7.124 1.00 90.44 97 ARG A N 1
ATOM 748 C CA . ARG A 1 97 ? 19.568 0.217 -7.155 1.00 90.44 97 ARG A CA 1
ATOM 749 C C . ARG A 1 97 ? 20.029 0.042 -5.718 1.00 90.44 97 ARG A C 1
ATOM 751 O O . ARG A 1 97 ? 20.481 1.005 -5.099 1.00 90.44 97 ARG A O 1
ATOM 758 N N . VAL A 1 98 ? 19.845 -1.159 -5.168 1.00 89.19 98 VAL A N 1
ATOM 759 C CA . VAL A 1 98 ? 19.995 -1.400 -3.719 1.00 89.19 98 VAL A CA 1
ATOM 760 C C . VAL A 1 98 ? 21.430 -1.144 -3.263 1.00 89.19 98 VAL A C 1
ATOM 762 O O . VAL A 1 98 ? 21.648 -0.488 -2.253 1.00 89.19 98 VAL A O 1
ATOM 765 N N . GLU A 1 99 ? 22.412 -1.581 -4.051 1.00 89.81 99 GLU A N 1
ATOM 766 C CA . GLU A 1 99 ? 23.835 -1.431 -3.717 1.00 89.81 99 GLU A CA 1
ATOM 767 C C . GLU A 1 99 ? 24.343 0.015 -3.832 1.00 89.81 99 GLU A C 1
ATOM 769 O O . GLU A 1 99 ? 25.339 0.365 -3.207 1.00 89.81 99 GLU A O 1
ATOM 774 N N . GLU A 1 100 ? 23.677 0.854 -4.628 1.00 89.31 100 GLU A N 1
ATOM 775 C CA . GLU A 1 100 ? 24.056 2.259 -4.832 1.00 89.31 100 GLU A CA 1
ATOM 776 C C . GLU A 1 100 ? 23.243 3.223 -3.954 1.00 89.31 100 GLU A C 1
ATOM 778 O O . GLU A 1 100 ? 23.436 4.434 -4.051 1.00 89.31 100 GLU A O 1
ATOM 783 N N . GLU A 1 101 ? 22.302 2.705 -3.151 1.00 87.25 101 GLU A N 1
ATOM 784 C CA . GLU A 1 101 ? 21.311 3.492 -2.399 1.00 87.25 101 GLU A CA 1
ATOM 785 C C . GLU A 1 101 ? 20.617 4.561 -3.271 1.00 87.25 101 GLU A C 1
ATOM 787 O O . GLU A 1 101 ? 20.246 5.648 -2.822 1.00 87.25 101 GLU A O 1
ATOM 792 N N . ALA A 1 102 ? 20.439 4.252 -4.558 1.00 88.94 102 ALA A N 1
ATOM 793 C CA . ALA A 1 102 ? 19.966 5.191 -5.562 1.00 88.94 102 ALA A CA 1
ATOM 794 C C . ALA A 1 102 ? 18.579 4.800 -6.072 1.00 88.94 102 ALA A C 1
ATOM 796 O O . ALA A 1 102 ? 18.274 3.624 -6.288 1.00 88.94 102 ALA A O 1
ATOM 797 N N . GLN A 1 103 ? 17.745 5.808 -6.335 1.00 91.62 103 GLN A N 1
ATOM 798 C CA . GLN A 1 103 ? 16.435 5.607 -6.943 1.00 91.62 103 GLN A CA 1
ATOM 799 C C . GLN A 1 103 ? 16.124 6.655 -8.010 1.00 91.62 103 GLN A C 1
ATOM 801 O O . GLN A 1 103 ? 16.479 7.828 -7.883 1.00 91.62 103 GLN A O 1
ATOM 806 N N . LYS A 1 104 ? 15.422 6.224 -9.057 1.00 92.81 104 LYS A N 1
ATOM 807 C CA . LYS A 1 104 ? 14.803 7.093 -10.064 1.00 92.81 104 LYS A CA 1
ATOM 808 C C . LYS A 1 104 ? 13.301 6.882 -10.017 1.00 92.81 104 LYS A C 1
ATOM 810 O O . LYS A 1 104 ? 12.866 5.737 -9.948 1.00 92.81 104 LYS A O 1
ATOM 815 N N . VAL A 1 105 ? 12.528 7.963 -10.065 1.00 93.69 105 VAL A N 1
ATOM 816 C CA . VAL A 1 105 ? 11.069 7.922 -9.908 1.00 93.69 105 VAL A CA 1
ATOM 817 C C . VAL A 1 105 ? 10.409 8.743 -11.006 1.00 93.69 105 VAL A C 1
ATOM 819 O O . VAL A 1 105 ? 10.796 9.886 -11.241 1.00 93.69 105 VAL A O 1
ATOM 822 N N . GLN A 1 106 ? 9.377 8.180 -11.627 1.00 94.38 106 GLN A N 1
ATOM 823 C CA . GLN A 1 106 ? 8.448 8.900 -12.493 1.00 94.38 106 GLN A CA 1
ATOM 824 C C . GLN A 1 106 ? 7.034 8.763 -11.949 1.00 94.38 106 GLN A C 1
ATOM 826 O O . GLN A 1 106 ? 6.600 7.668 -11.594 1.00 94.38 106 GLN A O 1
ATOM 831 N N . ILE A 1 107 ? 6.323 9.888 -11.890 1.00 94.19 107 ILE A N 1
ATOM 832 C CA . ILE A 1 107 ? 4.932 9.956 -11.451 1.00 94.19 107 ILE A CA 1
ATOM 833 C C . ILE A 1 107 ? 4.047 10.135 -12.683 1.00 94.19 107 ILE A C 1
ATOM 835 O O . ILE A 1 107 ? 4.237 11.067 -13.459 1.00 94.19 107 ILE A O 1
ATOM 839 N N . CYS A 1 108 ? 3.060 9.261 -12.816 1.00 92.69 108 CYS A N 1
ATOM 840 C CA . CYS A 1 108 ? 1.983 9.339 -13.782 1.00 92.69 108 CYS A CA 1
ATOM 841 C C . CYS A 1 108 ? 0.673 9.672 -13.071 1.00 92.69 108 CYS A C 1
ATOM 843 O O . CYS A 1 108 ? 0.250 8.951 -12.165 1.00 92.69 108 CYS A O 1
ATOM 845 N N . ALA A 1 109 ? 0.023 10.757 -13.481 1.00 93.62 109 ALA A N 1
ATOM 846 C CA . ALA A 1 109 ? -1.315 11.077 -13.003 1.00 93.62 109 ALA A CA 1
ATOM 847 C C . ALA A 1 109 ? -2.328 10.111 -13.627 1.00 93.62 109 ALA A C 1
ATOM 849 O O . ALA A 1 109 ? -2.312 9.920 -14.842 1.00 93.62 109 ALA A O 1
ATOM 850 N N . ILE A 1 110 ? -3.223 9.553 -12.810 1.00 90.69 110 ILE A N 1
ATOM 851 C CA . ILE A 1 110 ? -4.309 8.698 -13.291 1.00 90.69 110 ILE A CA 1
ATOM 852 C C . ILE A 1 110 ? -5.596 9.526 -13.316 1.00 90.69 110 ILE A C 1
ATOM 854 O O . ILE A 1 110 ? -6.076 9.933 -12.252 1.00 90.69 110 ILE A O 1
ATOM 858 N N . PRO A 1 111 ? -6.176 9.782 -14.500 1.00 89.94 111 PRO A N 1
ATOM 859 C CA . PRO A 1 111 ? -7.448 10.483 -14.601 1.00 89.94 111 PRO A CA 1
ATOM 860 C C . PRO A 1 111 ? -8.573 9.732 -13.876 1.00 89.94 111 PRO A C 1
ATOM 862 O O . PRO A 1 111 ? -8.620 8.499 -13.863 1.00 89.94 111 PRO A O 1
ATOM 865 N N . GLN A 1 112 ? -9.514 10.468 -13.282 1.00 89.25 112 GLN A N 1
ATOM 866 C CA . GLN A 1 112 ? -10.586 9.878 -12.472 1.00 89.25 112 GLN A CA 1
ATOM 867 C C . GLN A 1 112 ? -11.495 8.955 -13.297 1.00 89.25 112 GLN A C 1
ATOM 869 O O . GLN A 1 112 ? -11.955 7.925 -12.805 1.00 89.25 112 GLN A O 1
ATOM 874 N N . GLU A 1 113 ? -11.717 9.290 -14.566 1.00 89.94 113 GLU A N 1
ATOM 875 C CA . GLU A 1 113 ? -12.450 8.469 -15.527 1.00 89.94 113 GLU A CA 1
ATOM 876 C C . GLU A 1 113 ? -11.814 7.091 -15.737 1.00 89.94 113 GLU A C 1
ATOM 878 O O . GLU A 1 113 ? 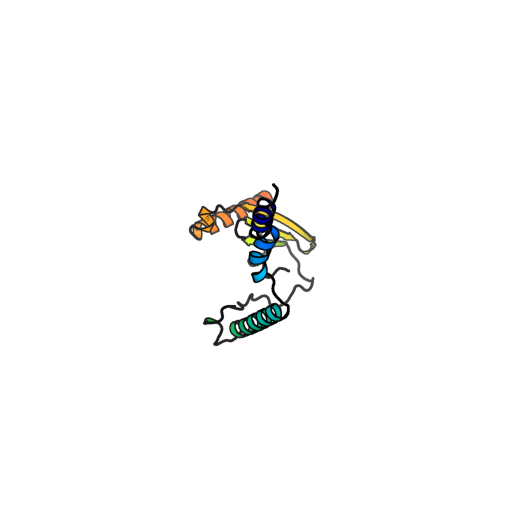-12.528 6.119 -15.967 1.00 89.94 113 GLU A O 1
ATOM 883 N N . MET A 1 114 ? -10.491 6.984 -15.599 1.00 89.19 114 MET A N 1
ATOM 884 C CA . MET A 1 114 ? -9.762 5.726 -15.727 1.00 89.19 114 MET A CA 1
ATOM 885 C C . MET A 1 114 ? -9.791 4.923 -14.428 1.00 89.19 114 MET A C 1
ATOM 887 O O . MET A 1 114 ? -9.948 3.707 -14.472 1.00 89.19 114 MET A O 1
ATOM 891 N N . MET A 1 115 ? -9.732 5.590 -13.269 1.00 88.19 115 MET A N 1
ATOM 892 C CA . MET A 1 115 ? -9.905 4.929 -11.967 1.00 88.19 115 MET A CA 1
ATOM 893 C C . MET A 1 115 ? -11.268 4.238 -11.828 1.00 88.19 115 MET A C 1
ATOM 895 O O . MET A 1 115 ? -11.388 3.229 -11.136 1.00 88.19 115 MET A O 1
ATOM 899 N N . LEU A 1 116 ? -12.301 4.818 -12.445 1.00 89.50 116 LEU A N 1
ATOM 900 C CA . LEU A 1 116 ? -13.676 4.310 -12.439 1.00 89.50 116 LEU A CA 1
ATOM 901 C C . LEU A 1 116 ? -14.032 3.538 -13.721 1.00 89.50 116 LEU A C 1
ATOM 903 O O . LEU A 1 116 ? -15.162 3.067 -13.856 1.00 89.50 116 LEU A O 1
ATOM 907 N N . GLY A 1 117 ? -13.092 3.455 -14.664 1.00 91.19 117 GLY A N 1
ATOM 908 C CA . GLY A 1 117 ? -13.259 2.827 -15.965 1.00 91.19 117 GLY A CA 1
ATOM 909 C C . GLY A 1 117 ? -13.016 1.321 -15.931 1.00 91.19 117 GLY A C 1
ATOM 910 O O . GLY A 1 117 ? -13.171 0.647 -14.911 1.00 91.19 117 GLY A O 1
ATOM 911 N N . THR A 1 118 ? -12.644 0.769 -17.082 1.00 95.44 118 THR A N 1
ATOM 912 C CA . THR A 1 118 ? -12.313 -0.657 -17.183 1.00 95.44 118 THR A CA 1
ATOM 913 C C . THR A 1 118 ? -10.904 -0.939 -16.663 1.00 95.44 118 THR A C 1
ATOM 915 O O . THR A 1 118 ? -10.011 -0.096 -16.742 1.00 95.44 118 THR A O 1
ATOM 918 N N . GLY A 1 119 ? -10.680 -2.165 -16.180 1.00 92.38 119 GLY A N 1
ATOM 919 C CA . GLY A 1 119 ? -9.337 -2.604 -15.797 1.00 92.38 119 GLY A CA 1
ATOM 920 C C . GLY A 1 119 ? -8.348 -2.553 -16.965 1.00 92.38 119 GLY A C 1
ATOM 921 O O . GLY A 1 119 ? -7.207 -2.165 -16.762 1.00 92.38 119 GLY A O 1
ATOM 922 N N . GLU A 1 120 ? -8.794 -2.877 -18.182 1.00 95.88 120 GLU A N 1
ATOM 923 C CA . GLU A 1 120 ? -7.978 -2.811 -19.404 1.00 95.88 120 GLU A CA 1
ATOM 924 C C . GLU A 1 120 ? -7.417 -1.404 -19.627 1.00 95.88 120 GLU A C 1
ATOM 926 O O . GLU A 1 120 ? -6.205 -1.234 -19.669 1.00 95.88 120 GLU A O 1
ATOM 931 N N . GLN A 1 121 ? -8.277 -0.380 -19.608 1.00 94.25 121 GLN A N 1
ATOM 932 C CA . GLN A 1 121 ? -7.848 1.016 -19.747 1.00 94.25 121 GLN A CA 1
ATOM 933 C C . GLN A 1 121 ? -6.818 1.433 -18.688 1.00 94.25 121 GLN A C 1
ATOM 935 O O . GLN A 1 121 ? -5.863 2.144 -19.001 1.00 94.25 121 GLN A O 1
ATOM 940 N N . LEU A 1 122 ? -6.998 0.997 -17.436 1.00 92.69 122 LEU A N 1
ATOM 941 C CA . LEU A 1 122 ? -6.053 1.286 -16.358 1.00 92.69 122 LEU A CA 1
ATOM 942 C C . LEU A 1 122 ? -4.702 0.593 -16.584 1.00 92.69 122 LEU A C 1
ATOM 944 O O . LEU A 1 122 ? -3.654 1.218 -16.423 1.00 92.69 122 LEU A O 1
ATOM 948 N N . PHE A 1 123 ? -4.711 -0.688 -16.957 1.00 93.56 123 PHE A N 1
ATOM 949 C CA . PHE A 1 123 ? -3.481 -1.444 -17.190 1.00 93.56 123 PHE A CA 1
ATOM 950 C C . PHE A 1 123 ? -2.744 -0.999 -18.459 1.00 93.56 123 PHE A C 1
ATOM 952 O O . PHE A 1 123 ? -1.514 -0.971 -18.442 1.00 93.56 123 PHE A O 1
ATOM 959 N N . ASP A 1 124 ? -3.452 -0.563 -19.501 1.00 94.31 124 ASP A N 1
ATOM 960 C CA . ASP A 1 124 ? -2.853 0.028 -20.704 1.00 94.31 124 ASP A CA 1
ATOM 961 C C . ASP A 1 124 ? -2.117 1.334 -20.383 1.00 94.31 124 ASP A C 1
ATOM 963 O O . ASP A 1 124 ? -0.998 1.571 -20.849 1.00 94.31 124 ASP A O 1
ATOM 967 N N . HIS A 1 125 ? -2.705 2.174 -19.530 1.00 92.81 125 HIS A N 1
ATOM 968 C CA . HIS A 1 125 ? -2.054 3.393 -19.058 1.00 92.81 125 HIS A CA 1
ATOM 969 C C . HIS A 1 125 ? -0.820 3.099 -18.198 1.00 92.81 125 HIS A C 1
ATOM 971 O O . HIS A 1 125 ? 0.231 3.704 -18.406 1.00 92.81 125 HIS A O 1
ATOM 977 N N . ILE A 1 126 ? -0.913 2.129 -17.281 1.00 93.06 126 ILE A N 1
ATOM 978 C CA . ILE A 1 126 ? 0.229 1.656 -16.482 1.00 93.06 126 ILE A CA 1
ATOM 979 C C . ILE A 1 126 ? 1.357 1.155 -17.394 1.00 93.06 126 ILE A C 1
ATOM 981 O O . ILE A 1 126 ? 2.518 1.512 -17.184 1.00 93.06 126 ILE A O 1
ATOM 985 N N . ALA A 1 127 ? 1.028 0.358 -18.414 1.00 93.88 127 ALA A N 1
ATOM 986 C CA . ALA A 1 127 ? 1.994 -0.166 -19.374 1.00 93.88 127 ALA A CA 1
ATOM 987 C C . ALA A 1 127 ? 2.661 0.953 -20.188 1.00 93.88 127 ALA A C 1
ATOM 989 O O . ALA A 1 127 ? 3.879 0.935 -20.354 1.00 93.88 127 ALA A O 1
ATOM 990 N N . THR A 1 128 ? 1.886 1.949 -20.626 1.00 94.69 128 THR A N 1
ATOM 991 C CA . THR A 1 128 ? 2.399 3.138 -21.329 1.00 94.69 128 THR A CA 1
ATOM 992 C C . THR A 1 128 ? 3.388 3.903 -20.449 1.00 94.69 128 THR A C 1
ATOM 994 O O . THR A 1 128 ? 4.527 4.127 -20.843 1.00 94.69 128 THR A O 1
ATOM 997 N N . CYS A 1 129 ? 3.003 4.199 -19.206 1.00 94.50 129 CYS A N 1
ATOM 998 C CA . CYS A 1 129 ? 3.862 4.875 -18.236 1.00 94.50 129 CYS A CA 1
ATOM 999 C C . CYS A 1 129 ? 5.159 4.121 -17.933 1.00 94.50 129 CYS A C 1
ATOM 1001 O O . CYS A 1 129 ? 6.218 4.735 -17.790 1.00 94.50 129 CYS A O 1
ATOM 1003 N N . LEU A 1 130 ? 5.086 2.792 -17.824 1.00 93.94 130 LEU A N 1
ATOM 1004 C CA . LEU A 1 130 ? 6.269 1.956 -17.671 1.00 93.94 130 LEU A CA 1
ATOM 1005 C C . LEU A 1 130 ? 7.166 2.038 -18.915 1.00 93.94 130 LEU A C 1
ATOM 1007 O O . LEU A 1 130 ? 8.374 2.196 -18.764 1.00 93.94 130 LEU A O 1
ATOM 1011 N N . GLY A 1 131 ? 6.596 1.970 -20.120 1.00 93.38 131 GLY A N 1
ATOM 1012 C CA . GLY A 1 131 ? 7.331 2.129 -21.378 1.00 93.38 131 GLY A CA 1
ATOM 1013 C C . GLY A 1 131 ? 8.090 3.456 -21.443 1.00 93.38 131 GLY A C 1
ATOM 1014 O O . GLY A 1 131 ? 9.314 3.455 -21.580 1.00 93.38 131 GLY A O 1
ATOM 1015 N N . ASP A 1 132 ? 7.389 4.568 -21.218 1.00 94.50 132 ASP A N 1
ATOM 1016 C CA . ASP A 1 132 ? 7.966 5.919 -21.213 1.00 94.50 132 ASP A CA 1
ATOM 1017 C C . ASP A 1 132 ? 9.103 6.057 -20.186 1.00 94.50 132 ASP A C 1
ATOM 1019 O O . ASP A 1 132 ? 10.139 6.679 -20.446 1.00 94.50 132 ASP A O 1
ATOM 1023 N N . PHE A 1 133 ? 8.942 5.452 -19.003 1.00 94.56 133 PHE A N 1
ATOM 1024 C CA . PHE A 1 133 ? 9.973 5.456 -17.966 1.00 94.56 133 PHE A CA 1
ATOM 1025 C C . PHE A 1 133 ? 11.231 4.696 -18.393 1.00 94.56 133 PHE A C 1
ATOM 1027 O O . PHE A 1 133 ? 12.349 5.175 -18.178 1.00 94.56 133 PHE A O 1
ATOM 1034 N N . LEU A 1 134 ? 11.064 3.519 -18.998 1.00 92.12 134 LEU A N 1
ATOM 1035 C CA . LEU A 1 134 ? 12.183 2.700 -19.462 1.00 92.12 134 LEU A CA 1
ATOM 1036 C C . LEU A 1 134 ? 12.959 3.400 -20.582 1.00 92.12 134 LEU A C 1
ATOM 1038 O O . LEU A 1 134 ? 14.193 3.406 -20.556 1.00 92.12 134 LEU A O 1
ATOM 1042 N N . GLU A 1 135 ? 12.252 4.022 -21.526 1.00 92.44 135 GLU A N 1
ATOM 1043 C CA . GLU A 1 135 ? 12.857 4.766 -22.633 1.00 92.44 135 GLU A CA 1
ATOM 1044 C C . GLU A 1 135 ? 13.601 6.012 -22.142 1.00 92.44 135 GLU A C 1
ATOM 1046 O O . GLU A 1 135 ? 14.788 6.177 -22.432 1.00 92.44 135 GLU A O 1
ATOM 1051 N N . SER A 1 136 ? 12.953 6.852 -2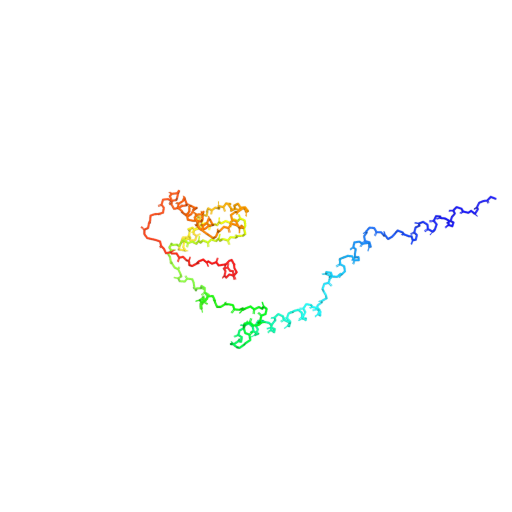1.331 1.00 92.75 136 SER A N 1
ATOM 1052 C CA . SER A 1 136 ? 13.540 8.105 -20.826 1.00 92.75 136 SER A CA 1
ATOM 1053 C C . SER A 1 136 ? 14.797 7.897 -19.975 1.00 92.75 136 SER A C 1
ATOM 1055 O O . SER A 1 136 ? 15.692 8.745 -19.963 1.00 92.75 136 SER A O 1
ATOM 1057 N N . HIS A 1 137 ? 14.906 6.752 -19.298 1.00 88.88 137 HIS A N 1
ATOM 1058 C CA . HIS A 1 137 ? 16.049 6.422 -18.449 1.00 88.88 137 HIS A CA 1
ATOM 1059 C C . HIS A 1 137 ? 17.050 5.459 -19.100 1.00 88.88 137 HIS A C 1
ATOM 1061 O O . HIS A 1 137 ? 18.007 5.055 -18.432 1.00 88.88 137 HIS A O 1
ATOM 1067 N N . ASN A 1 138 ? 16.873 5.134 -20.388 1.00 87.81 138 ASN A N 1
ATOM 1068 C CA . ASN A 1 138 ? 17.714 4.210 -21.157 1.00 87.81 138 ASN A CA 1
ATOM 1069 C C . ASN A 1 138 ? 17.894 2.838 -20.479 1.00 87.81 138 ASN A C 1
ATOM 1071 O O . ASN A 1 138 ? 18.979 2.248 -20.507 1.00 87.81 138 ASN A O 1
ATOM 1075 N N . LEU A 1 139 ? 16.833 2.323 -19.856 1.00 84.69 139 LEU A N 1
ATOM 1076 C CA . LEU A 1 139 ? 16.874 1.077 -19.100 1.00 84.69 139 LEU A CA 1
ATOM 1077 C C . LEU A 1 139 ? 16.676 -0.129 -20.032 1.00 84.69 139 LEU A C 1
ATOM 1079 O O . LEU A 1 139 ? 15.557 -0.563 -20.296 1.00 84.69 139 LEU A O 1
ATOM 1083 N N . LYS A 1 140 ? 17.778 -0.710 -20.519 1.00 72.50 140 LYS A N 1
ATOM 1084 C CA . LYS A 1 140 ? 17.764 -1.934 -21.340 1.00 72.50 140 LYS A CA 1
ATOM 1085 C C . LYS A 1 140 ? 17.735 -3.195 -20.473 1.00 72.50 140 LYS A C 1
ATOM 1087 O O . LYS A 1 140 ? 18.521 -3.314 -19.546 1.00 72.50 140 LYS A O 1
ATOM 1092 N N . ALA A 1 141 ? 16.856 -4.136 -20.813 1.00 65.31 141 ALA A N 1
ATOM 1093 C CA . ALA A 1 141 ? 16.743 -5.446 -20.167 1.00 65.31 141 ALA A CA 1
ATOM 1094 C C . ALA A 1 141 ? 18.098 -6.199 -20.075 1.00 65.31 141 ALA A C 1
ATOM 1096 O O . ALA A 1 141 ? 18.945 -6.006 -20.955 1.00 65.31 141 ALA A O 1
ATOM 1097 N N . PRO A 1 142 ? 18.285 -7.110 -19.090 1.00 59.12 142 PRO A N 1
ATOM 1098 C CA . PRO A 1 142 ? 17.271 -7.662 -18.180 1.00 59.12 142 PRO A CA 1
ATOM 1099 C C . PRO A 1 142 ? 17.192 -6.971 -16.805 1.00 59.12 142 PRO A C 1
ATOM 1101 O O . PRO A 1 142 ? 18.208 -6.727 -16.166 1.00 59.12 142 PRO A O 1
ATOM 1104 N N . TRP A 1 143 ? 15.963 -6.739 -16.328 1.00 64.69 143 TRP A N 1
ATOM 1105 C CA . TRP A 1 143 ? 15.648 -6.229 -14.984 1.00 64.69 143 TRP A CA 1
ATOM 1106 C C . TRP A 1 143 ? 14.809 -7.252 -14.218 1.00 64.69 143 TRP A C 1
ATOM 1108 O O . TRP A 1 143 ? 14.044 -8.007 -14.828 1.00 64.69 143 TRP A O 1
ATOM 1118 N N . HIS A 1 144 ? 14.895 -7.247 -12.889 1.00 60.47 144 HIS A N 1
ATOM 1119 C CA . HIS A 1 144 ? 14.008 -8.033 -12.034 1.00 60.47 144 HIS A CA 1
ATOM 1120 C C . HIS A 1 144 ? 12.840 -7.160 -11.546 1.00 60.47 144 HIS A C 1
ATOM 1122 O O . HIS A 1 144 ? 13.046 -6.078 -10.996 1.00 60.47 144 HIS A O 1
ATOM 1128 N N . PHE A 1 145 ? 11.600 -7.621 -11.746 1.00 57.19 145 PHE A N 1
ATOM 1129 C CA . PHE A 1 145 ? 10.427 -6.981 -11.147 1.00 57.19 145 PHE A CA 1
ATOM 1130 C C . PHE A 1 145 ? 10.350 -7.363 -9.670 1.00 57.19 145 PHE A C 1
ATOM 1132 O O . PHE A 1 145 ? 10.209 -8.545 -9.346 1.00 57.19 145 PHE A O 1
ATOM 1139 N N . LEU A 1 146 ? 10.389 -6.371 -8.779 1.00 53.66 146 LEU A N 1
ATOM 1140 C CA . LEU A 1 146 ? 9.842 -6.569 -7.443 1.00 53.66 146 LEU A CA 1
ATOM 1141 C C . LEU A 1 146 ? 8.326 -6.644 -7.609 1.00 53.66 146 LEU A C 1
ATOM 1143 O O . LEU A 1 146 ? 7.724 -5.818 -8.298 1.00 53.66 146 LEU A O 1
ATOM 1147 N N . SER A 1 147 ? 7.706 -7.669 -7.026 1.00 52.88 147 SER A N 1
ATOM 1148 C CA . SER A 1 147 ? 6.247 -7.752 -6.955 1.00 52.88 147 SER A CA 1
ATOM 1149 C C . SER A 1 147 ? 5.682 -6.410 -6.491 1.00 52.88 147 SER A C 1
ATOM 1151 O O . SER A 1 147 ? 6.260 -5.822 -5.580 1.00 52.88 147 SER A O 1
ATOM 1153 N N . LEU A 1 148 ? 4.567 -5.964 -7.080 1.00 45.31 148 LEU A N 1
ATOM 1154 C CA . LEU A 1 148 ? 3.782 -4.803 -6.640 1.00 45.31 148 LEU A CA 1
ATOM 1155 C C . LEU A 1 148 ? 3.746 -4.733 -5.095 1.00 45.31 1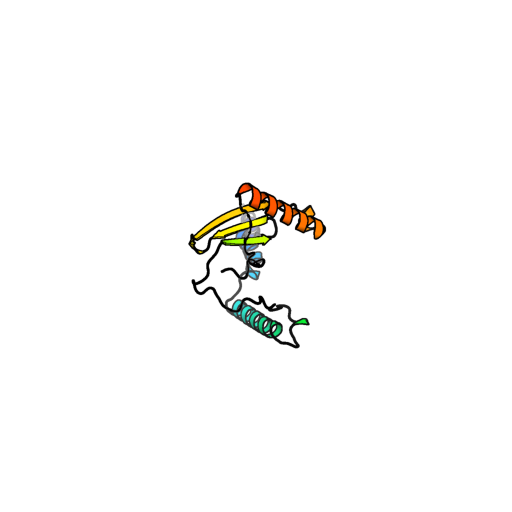48 LEU A C 1
ATOM 1157 O O . LEU A 1 148 ? 2.989 -5.480 -4.470 1.00 45.31 148 LEU A O 1
ATOM 1161 N N . CYS A 1 149 ? 4.584 -3.885 -4.471 1.00 45.06 149 CYS A N 1
ATOM 1162 C CA . CYS A 1 149 ? 4.503 -3.629 -3.029 1.00 45.06 149 CYS A CA 1
ATOM 1163 C C . CYS A 1 149 ? 3.236 -2.788 -2.874 1.00 45.06 149 CYS A C 1
ATOM 1165 O O . CYS A 1 149 ? 3.185 -1.649 -3.334 1.00 45.06 149 CYS A O 1
ATOM 1167 N N . ARG A 1 150 ? 2.180 -3.344 -2.265 1.00 43.28 150 ARG A N 1
ATOM 1168 C CA . ARG A 1 150 ? 1.188 -2.463 -1.643 1.00 43.28 150 ARG A CA 1
ATOM 1169 C C . ARG A 1 150 ? 1.945 -1.626 -0.616 1.00 43.28 150 ARG A C 1
ATOM 1171 O O . ARG A 1 150 ? 2.752 -2.185 0.125 1.00 43.28 150 ARG A O 1
ATOM 1178 N N . GLN A 1 151 ? 1.656 -0.327 -0.579 1.00 40.50 151 GLN A N 1
ATOM 1179 C CA . GLN A 1 151 ? 2.262 0.659 0.327 1.00 40.50 151 GLN A CA 1
ATOM 1180 C C . GLN A 1 151 ? 2.283 0.225 1.808 1.00 40.50 151 GLN A C 1
ATOM 1182 O O . GLN A 1 151 ? 3.077 0.743 2.577 1.00 40.50 151 GLN A O 1
ATOM 1187 N N . ASP A 1 152 ? 1.489 -0.776 2.193 1.00 40.19 152 ASP A N 1
ATOM 1188 C CA . ASP A 1 152 ? 1.329 -1.249 3.569 1.00 40.19 152 ASP A CA 1
ATOM 1189 C C . ASP A 1 152 ? 2.421 -2.231 4.070 1.00 40.19 152 ASP A C 1
ATOM 1191 O O . ASP A 1 152 ? 2.303 -2.727 5.189 1.00 40.19 152 ASP A O 1
ATOM 1195 N N . ILE A 1 153 ? 3.426 -2.602 3.260 1.00 40.31 153 ILE A N 1
ATOM 1196 C CA . ILE A 1 153 ? 4.459 -3.610 3.633 1.00 40.31 153 ILE A CA 1
ATOM 1197 C C . ILE A 1 153 ? 5.882 -3.029 3.641 1.00 40.31 153 ILE A C 1
ATOM 1199 O O . ILE A 1 153 ? 6.820 -3.671 4.107 1.00 40.31 153 ILE A O 1
ATOM 1203 N N . CYS A 1 154 ? 6.050 -1.814 3.136 1.00 33.38 154 CYS A N 1
ATOM 1204 C CA . CYS A 1 154 ? 7.348 -1.194 2.944 1.00 33.38 154 CYS A CA 1
ATOM 1205 C C . CYS A 1 154 ? 7.554 -0.041 3.965 1.00 33.38 154 CYS A C 1
ATOM 1207 O O . CYS A 1 154 ? 7.822 1.077 3.545 1.00 33.38 154 CYS A O 1
ATOM 1209 N N . GLU A 1 155 ? 7.403 -0.312 5.274 1.00 31.28 155 GLU A N 1
ATOM 1210 C CA . GLU A 1 155 ? 7.938 0.470 6.421 1.00 31.28 155 GLU A CA 1
ATOM 1211 C C . GLU A 1 155 ? 8.253 -0.448 7.616 1.00 31.28 155 GLU A C 1
ATOM 1213 O O . GLU A 1 155 ? 7.411 -1.320 7.940 1.00 31.28 155 GLU A O 1
#

Organism: Haplochromis burtoni (NCBI:txid8153)

pLDDT: mean 83.41, std 18.0, range [31.28, 98.5]

Foldseek 3Di:
DDDDPVVVVVVVVVPDDDPVNVVCVVCVVVDADPVNVVVVVVVVVVLCVLLPDPVSQVVRPDNVDDPPPDDDDPLPDADWEWEWEDDQFWIKIKIQGSVVRDMDIDIDGDDPCQSVDDPVSVVVSVVVSNVVVCVVVVPDDDHHYDPHDHPVPPD

Sequence (155 aa):
GGLPLLSILSLRLRGTTSPHQAVEKYLQPFQLSPETLQEVSARLRKDLLRGLGKHSHHKAPVKMLPTFVRATPDGTEKGDFLALDLGGTNFRVLHVRVEEEAQKVQICAIPQEMMLGTGEQLFDHIATCLGDFLESHNLKAPWHFLSLCRQDICE

Radius of gyration: 28.15 Å; chains: 1; bounding box: 62×78×58 Å